Protei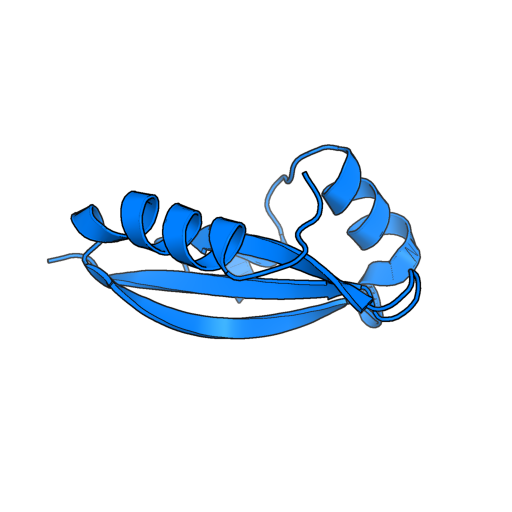n AF-A0A0F9FJ34-F1 (afdb_monomer)

Radius of gyration: 12.16 Å; Cα contacts (8 Å, |Δi|>4): 118; chains: 1; bounding box: 26×23×31 Å

Foldseek 3Di:
DQKKFWKWKFQPVPVRAIAIDIDSDPPVVVLPDDDDPVVVVSCVVRVVRIDMDTPDMGDPVCRVVVSVVVPVVDRHDD

Organism: NCBI:txid412755

Structure (mmCIF, N/CA/C/O backbone):
data_AF-A0A0F9FJ34-F1
#
_entry.id   AF-A0A0F9FJ34-F1
#
loop_
_atom_site.group_PDB
_atom_site.id
_atom_site.type_symbol
_atom_site.label_atom_id
_atom_site.label_alt_id
_atom_site.label_comp_id
_atom_site.label_asym_id
_atom_site.label_entity_id
_atom_site.label_seq_id
_atom_site.pdbx_PDB_ins_code
_atom_site.Cartn_x
_atom_site.Cartn_y
_atom_site.Cartn_z
_atom_site.occupancy
_atom_site.B_iso_or_equiv
_atom_site.auth_seq_id
_atom_site.auth_comp_id
_atom_site.auth_asym_id
_atom_site.auth_atom_id
_atom_site.pdbx_PDB_model_num
ATOM 1 N N . MET A 1 1 ? -15.131 5.371 16.586 1.00 77.19 1 MET A N 1
ATOM 2 C CA . MET A 1 1 ? -13.972 4.535 16.220 1.00 77.19 1 MET A CA 1
ATOM 3 C C . MET A 1 1 ? -13.656 4.804 14.763 1.00 77.19 1 MET A C 1
ATOM 5 O O . MET A 1 1 ? -14.574 4.725 13.951 1.00 77.19 1 MET A O 1
ATOM 9 N N . ARG A 1 2 ? -12.434 5.238 14.446 1.00 93.12 2 ARG A N 1
ATOM 10 C CA . ARG A 1 2 ? -12.020 5.505 13.065 1.00 93.12 2 ARG A CA 1
ATOM 11 C C . ARG A 1 2 ? -11.433 4.224 12.478 1.00 93.12 2 ARG A C 1
ATOM 13 O O . ARG A 1 2 ? -10.680 3.536 13.159 1.00 93.12 2 ARG A O 1
ATOM 20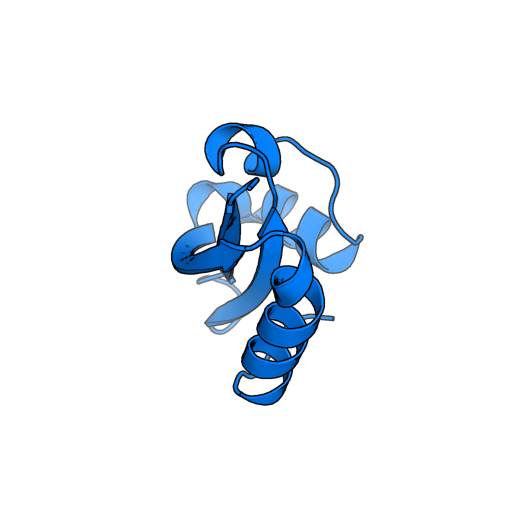 N N . ILE A 1 3 ? -11.816 3.911 11.247 1.00 95.81 3 ILE A N 1
ATOM 21 C CA . ILE A 1 3 ? -11.287 2.780 10.485 1.00 95.81 3 ILE A CA 1
ATOM 22 C C . ILE A 1 3 ? -10.295 3.331 9.463 1.00 95.81 3 ILE A C 1
ATOM 24 O O . ILE A 1 3 ? -10.563 4.362 8.836 1.00 95.81 3 ILE A O 1
ATOM 28 N N . GLY A 1 4 ? -9.160 2.661 9.311 1.00 96.88 4 GLY A N 1
ATOM 29 C CA . GLY A 1 4 ? -8.256 2.859 8.188 1.00 96.88 4 GLY A CA 1
ATOM 30 C C . GLY A 1 4 ? -8.098 1.588 7.372 1.00 96.88 4 GLY A C 1
ATOM 31 O O . GLY A 1 4 ? -8.694 0.553 7.664 1.00 96.88 4 GLY A O 1
ATOM 32 N N . ILE A 1 5 ? -7.299 1.695 6.324 1.00 96.81 5 ILE A N 1
ATOM 33 C CA . ILE A 1 5 ? -7.052 0.630 5.362 1.00 96.81 5 ILE A CA 1
ATOM 34 C C . ILE A 1 5 ? -5.564 0.309 5.315 1.00 96.81 5 ILE A C 1
ATOM 36 O O . ILE A 1 5 ? -4.729 1.216 5.387 1.00 96.81 5 ILE A O 1
ATOM 40 N N . ILE A 1 6 ? -5.254 -0.967 5.113 1.00 97.06 6 ILE A N 1
ATOM 41 C CA . ILE A 1 6 ? -3.951 -1.428 4.638 1.00 97.06 6 ILE A CA 1
ATOM 42 C C . ILE A 1 6 ? -4.087 -1.741 3.152 1.00 97.06 6 ILE A C 1
ATOM 44 O O . ILE A 1 6 ? -5.053 -2.378 2.719 1.00 97.06 6 ILE A O 1
ATOM 48 N N . TYR A 1 7 ? -3.125 -1.287 2.359 1.00 95.81 7 TYR A N 1
ATOM 49 C CA . TYR A 1 7 ? -3.065 -1.558 0.933 1.00 95.81 7 TYR A CA 1
ATOM 50 C C . TYR A 1 7 ? -1.685 -2.055 0.517 1.00 95.81 7 TYR A C 1
ATOM 52 O O . TYR A 1 7 ? -0.669 -1.741 1.138 1.00 95.81 7 TYR A O 1
ATOM 60 N N . ILE A 1 8 ? -1.665 -2.793 -0.588 1.00 94.69 8 ILE A N 1
ATOM 61 C CA . ILE A 1 8 ? -0.455 -3.194 -1.293 1.00 94.69 8 ILE A CA 1
ATOM 62 C C . ILE A 1 8 ? -0.461 -2.513 -2.657 1.00 94.69 8 ILE A C 1
ATOM 64 O O . ILE A 1 8 ? -1.449 -2.558 -3.392 1.00 94.69 8 ILE A O 1
ATOM 68 N N . ALA A 1 9 ? 0.651 -1.876 -2.998 1.00 94.06 9 ALA A N 1
ATOM 69 C CA . ALA A 1 9 ? 0.925 -1.355 -4.323 1.00 94.06 9 ALA A CA 1
ATOM 70 C C . ALA A 1 9 ? 2.027 -2.196 -4.977 1.00 94.06 9 ALA A C 1
ATOM 72 O O . ALA A 1 9 ? 3.130 -2.286 -4.453 1.00 94.06 9 ALA A O 1
ATOM 73 N N . THR A 1 10 ? 1.732 -2.831 -6.108 1.00 93.69 10 THR A N 1
ATOM 74 C CA . THR A 1 10 ? 2.666 -3.727 -6.805 1.00 93.69 10 THR A CA 1
ATOM 75 C C . THR A 1 10 ? 3.137 -3.088 -8.105 1.00 93.69 10 THR A C 1
ATOM 77 O O . THR A 1 10 ? 2.318 -2.831 -8.992 1.00 93.69 10 THR A O 1
ATOM 80 N N . ASP A 1 11 ? 4.447 -2.865 -8.231 1.00 91.19 11 ASP A N 1
ATOM 81 C CA . ASP A 1 11 ? 5.095 -2.481 -9.486 1.00 91.19 11 ASP A CA 1
ATOM 82 C C . ASP A 1 11 ? 5.309 -3.731 -10.350 1.00 91.19 11 ASP A C 1
ATOM 84 O O . ASP A 1 11 ? 6.221 -4.528 -10.133 1.00 91.19 11 ASP A O 1
ATOM 88 N N . THR A 1 12 ? 4.452 -3.898 -11.356 1.00 88.31 12 THR A N 1
ATOM 89 C CA . THR A 1 12 ? 4.494 -5.058 -12.261 1.00 88.31 12 THR A CA 1
ATOM 90 C C . THR A 1 12 ? 5.639 -5.015 -13.280 1.00 88.31 12 THR A C 1
ATOM 92 O O . THR A 1 12 ? 5.830 -5.981 -14.017 1.00 88.31 12 THR A O 1
ATOM 95 N N . VAL A 1 13 ? 6.410 -3.921 -13.336 1.00 87.19 13 VAL A N 1
ATOM 96 C CA . VAL A 1 13 ? 7.549 -3.752 -14.254 1.00 87.19 13 VAL A CA 1
ATOM 97 C C . VAL A 1 13 ? 8.862 -4.194 -13.612 1.00 87.19 13 VAL A C 1
ATOM 99 O O . VAL A 1 13 ? 9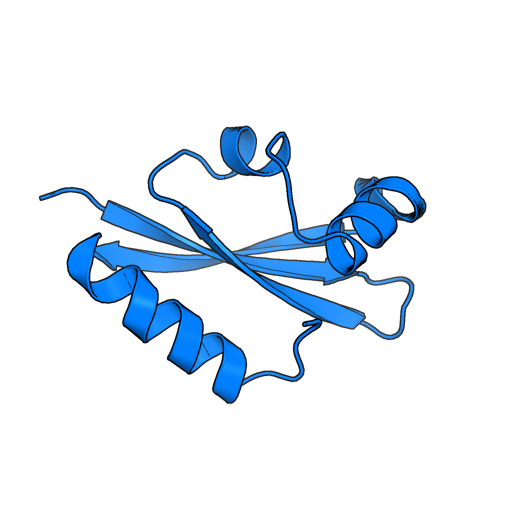.703 -4.777 -14.291 1.00 87.19 13 VAL A O 1
ATOM 102 N N . ARG A 1 14 ? 9.048 -3.935 -12.312 1.00 80.06 14 ARG A N 1
ATOM 103 C CA . ARG A 1 14 ? 10.263 -4.288 -11.556 1.00 80.06 14 ARG A CA 1
ATOM 104 C C . ARG A 1 14 ? 10.069 -5.595 -10.791 1.00 80.06 14 ARG A C 1
ATOM 106 O O . ARG A 1 14 ? 10.035 -5.582 -9.574 1.00 80.06 14 ARG A O 1
ATOM 113 N N . ASP A 1 15 ? 9.888 -6.718 -11.479 1.00 82.38 15 ASP A N 1
ATOM 114 C CA . ASP A 1 15 ? 9.793 -8.045 -10.839 1.00 82.38 15 ASP A CA 1
ATOM 115 C C . ASP A 1 15 ? 8.692 -8.177 -9.759 1.00 82.38 15 ASP A C 1
ATOM 117 O O . ASP A 1 15 ? 8.841 -8.913 -8.786 1.00 82.38 15 ASP A O 1
ATOM 121 N N . ASN A 1 16 ? 7.553 -7.493 -9.937 1.00 83.50 16 ASN A N 1
ATOM 122 C CA . ASN A 1 16 ? 6.427 -7.478 -8.986 1.00 83.50 16 ASN A CA 1
ATOM 123 C C . ASN A 1 16 ? 6.795 -6.968 -7.587 1.00 83.50 16 ASN A C 1
ATOM 125 O O . ASN A 1 16 ? 6.274 -7.452 -6.583 1.00 83.50 16 ASN A O 1
ATOM 129 N N . LEU A 1 17 ? 7.676 -5.976 -7.518 1.00 86.62 17 LEU A N 1
ATOM 130 C CA . LEU A 1 17 ? 8.092 -5.364 -6.268 1.00 86.62 17 LEU A CA 1
ATOM 131 C C . LEU A 1 17 ? 6.899 -4.705 -5.550 1.00 86.62 17 LEU A C 1
ATOM 133 O O . LEU A 1 17 ? 6.116 -3.974 -6.164 1.00 86.62 17 LEU A O 1
ATOM 137 N N . GLN A 1 18 ? 6.746 -4.972 -4.252 1.00 91.38 18 GLN A N 1
ATOM 138 C CA . GLN A 1 18 ? 5.549 -4.598 -3.493 1.00 91.38 18 GLN A CA 1
ATOM 139 C C . GLN A 1 18 ? 5.837 -3.505 -2.470 1.00 91.38 18 GLN A C 1
ATOM 141 O O . GLN A 1 18 ? 6.788 -3.592 -1.707 1.00 91.38 18 GLN A O 1
ATOM 146 N N . TYR A 1 19 ? 4.977 -2.503 -2.393 1.00 92.88 19 TYR A N 1
ATOM 147 C CA . TYR A 1 19 ? 4.952 -1.515 -1.324 1.00 92.88 19 TYR A CA 1
ATOM 148 C C . TYR A 1 19 ? 3.710 -1.746 -0.468 1.00 92.88 19 TYR A C 1
ATOM 150 O O . TYR A 1 19 ? 2.597 -1.801 -0.994 1.00 92.88 19 TYR A O 1
ATOM 158 N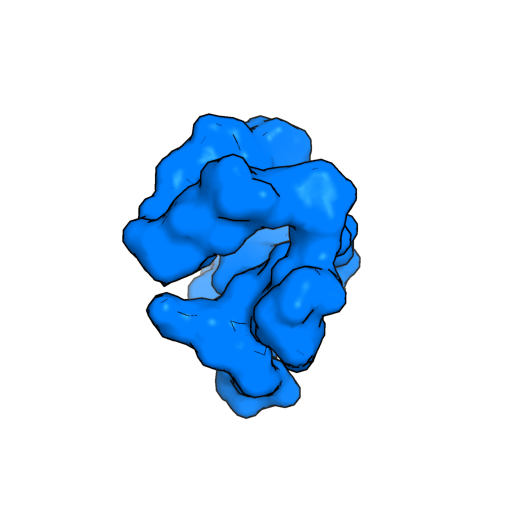 N . VAL A 1 20 ? 3.892 -1.867 0.842 1.00 93.69 20 VAL A N 1
ATOM 159 C CA . VAL A 1 20 ? 2.789 -1.916 1.807 1.00 93.69 20 VAL A CA 1
ATOM 160 C C . VAL A 1 20 ? 2.626 -0.521 2.388 1.00 93.69 20 VAL A C 1
ATOM 162 O O . VAL A 1 20 ? 3.612 0.135 2.718 1.00 93.69 20 VAL A O 1
ATOM 165 N N . GLY A 1 21 ? 1.38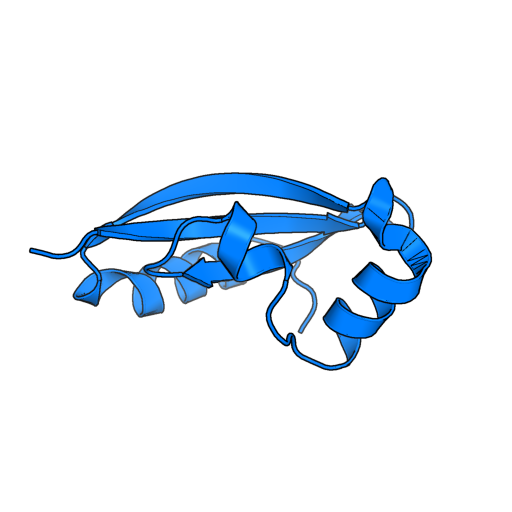3 -0.063 2.487 1.00 94.25 21 GLY A N 1
ATOM 166 C CA . GLY A 1 21 ? 1.076 1.210 3.109 1.00 94.25 21 GLY A CA 1
ATOM 167 C C . GLY A 1 21 ? -0.247 1.183 3.855 1.00 94.25 21 GLY A C 1
ATOM 168 O O . GLY A 1 21 ? -1.160 0.426 3.524 1.00 94.25 21 GLY A O 1
ATOM 169 N N . GLN A 1 22 ? -0.378 2.089 4.815 1.00 95.56 22 GLN A N 1
ATOM 170 C CA . GLN A 1 22 ? -1.629 2.349 5.522 1.00 95.56 22 GLN A CA 1
ATOM 171 C C . GLN A 1 22 ? -2.210 3.740 5.222 1.00 95.56 22 GLN A C 1
ATOM 173 O O . GLN A 1 22 ? -1.511 4.668 4.787 1.00 95.56 22 GLN 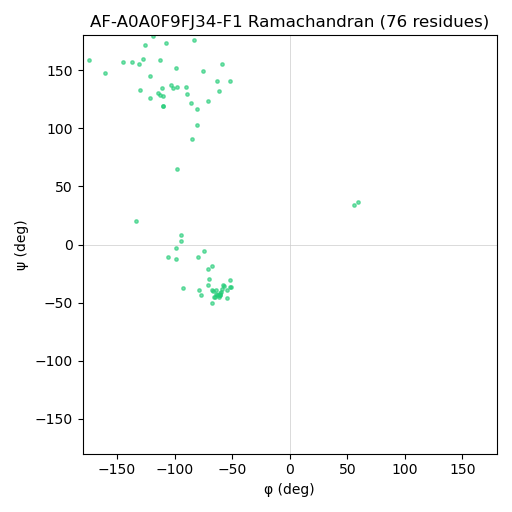A O 1
ATOM 178 N N . THR A 1 23 ? -3.516 3.913 5.442 1.00 96.00 23 THR A N 1
ATOM 179 C CA . THR A 1 23 ? -4.139 5.243 5.499 1.00 96.00 23 THR A CA 1
ATOM 180 C C . THR A 1 23 ? -5.497 5.241 6.202 1.00 96.00 23 THR A C 1
ATOM 182 O O . THR A 1 23 ? -6.287 4.317 6.077 1.00 96.00 23 THR A O 1
ATOM 185 N N . ILE A 1 24 ? -5.811 6.344 6.880 1.00 95.88 24 ILE A N 1
ATOM 186 C CA . ILE A 1 24 ? -7.140 6.659 7.440 1.00 95.88 24 ILE A CA 1
ATOM 187 C C . ILE A 1 24 ? -8.001 7.524 6.501 1.00 95.88 24 ILE A C 1
ATOM 189 O O . ILE A 1 24 ? -9.027 8.087 6.899 1.00 95.88 24 ILE A O 1
ATOM 193 N N . GLN A 1 25 ? -7.525 7.732 5.273 1.00 94.12 25 GLN A N 1
ATOM 194 C CA . GLN A 1 25 ? -8.212 8.450 4.205 1.00 94.12 25 GLN A CA 1
ATOM 195 C C . GLN A 1 25 ? -8.681 7.456 3.139 1.00 94.12 25 GLN A C 1
ATOM 197 O O . GLN A 1 25 ? -8.330 6.280 3.155 1.00 94.12 25 GLN A O 1
ATOM 202 N N . LYS A 1 26 ? -9.446 7.928 2.151 1.00 91.75 26 LYS A N 1
ATOM 203 C CA . LYS A 1 26 ? -9.747 7.106 0.973 1.00 91.75 26 LYS A CA 1
ATOM 204 C C . LYS A 1 26 ? -8.457 6.801 0.211 1.00 91.75 26 LYS A C 1
ATOM 206 O O . LYS A 1 26 ? -7.637 7.701 0.008 1.00 91.75 26 LYS A O 1
ATOM 211 N N . LEU A 1 27 ? -8.329 5.577 -0.305 1.00 92.00 27 LEU A N 1
ATOM 212 C CA . LEU A 1 27 ? -7.161 5.169 -1.093 1.00 92.00 27 LEU A CA 1
ATOM 213 C C . LEU A 1 27 ? -6.903 6.112 -2.280 1.00 92.00 27 LEU A C 1
ATOM 215 O O . LEU A 1 27 ? -5.762 6.470 -2.543 1.00 92.00 27 LEU A O 1
ATOM 219 N N . SER A 1 28 ? -7.958 6.580 -2.956 1.00 91.44 28 SER A N 1
ATOM 220 C CA . SER A 1 28 ? -7.856 7.552 -4.056 1.00 91.44 28 SER A CA 1
ATOM 221 C C . SER A 1 28 ? -7.170 8.858 -3.651 1.00 91.44 28 SER A C 1
ATOM 223 O O . SER A 1 28 ? -6.462 9.448 -4.457 1.00 91.44 28 SER A O 1
ATOM 225 N N . THR A 1 29 ? -7.371 9.309 -2.412 1.00 92.12 29 THR A N 1
ATOM 226 C CA . THR A 1 29 ? -6.707 10.501 -1.876 1.00 92.12 29 THR A CA 1
ATOM 227 C C . THR A 1 29 ? -5.266 10.179 -1.502 1.00 92.12 29 THR A C 1
ATOM 229 O O . THR A 1 29 ? -4.363 10.932 -1.858 1.00 92.12 29 THR A O 1
ATOM 232 N N . ARG A 1 30 ? -5.033 9.030 -0.848 1.00 92.81 30 ARG A N 1
ATOM 233 C CA . ARG A 1 30 ? -3.688 8.596 -0.445 1.00 92.81 30 ARG A CA 1
ATOM 234 C C . ARG A 1 30 ? -2.738 8.451 -1.634 1.00 92.81 30 ARG A C 1
ATOM 236 O O . ARG A 1 30 ? -1.588 8.855 -1.478 1.00 92.81 30 ARG A O 1
ATOM 243 N N . LYS A 1 31 ? -3.238 7.957 -2.780 1.00 90.56 31 LYS A N 1
ATOM 244 C CA . LYS A 1 31 ? -2.526 7.816 -4.072 1.00 90.56 31 LYS A CA 1
ATOM 245 C C . LYS A 1 31 ? -1.845 9.095 -4.558 1.00 90.56 31 LYS A C 1
ATOM 247 O O . LYS A 1 31 ? -0.822 9.019 -5.222 1.00 90.56 31 LYS A O 1
ATOM 252 N N . ASN A 1 32 ? -2.404 10.254 -4.219 1.00 87.75 32 ASN A N 1
ATOM 253 C CA . ASN A 1 32 ? -1.873 11.558 -4.624 1.00 87.75 32 ASN A CA 1
ATOM 254 C C . ASN A 1 32 ? -0.947 12.179 -3.563 1.00 87.75 32 ASN A C 1
ATOM 256 O O . ASN A 1 32 ? -0.534 13.327 -3.703 1.00 87.75 32 ASN A O 1
ATOM 260 N N . GLY A 1 33 ? -0.685 11.466 -2.465 1.00 87.62 33 GLY A N 1
ATOM 261 C CA . GLY A 1 33 ? 0.201 11.919 -1.400 1.00 87.62 33 GLY A CA 1
ATOM 262 C C . GLY A 1 33 ? 1.673 11.654 -1.705 1.00 87.62 33 GLY A C 1
ATOM 263 O O . GLY A 1 33 ? 2.020 11.017 -2.693 1.00 87.62 33 GLY A O 1
ATOM 264 N N . GLY A 1 34 ? 2.542 12.114 -0.805 1.00 86.75 34 GLY A N 1
ATOM 265 C CA . GLY A 1 34 ? 3.961 11.777 -0.849 1.00 86.75 34 GLY A CA 1
ATOM 266 C C . GLY A 1 34 ? 4.231 10.349 -0.373 1.00 86.75 34 GLY A C 1
ATOM 267 O O . GLY A 1 34 ? 3.532 9.816 0.505 1.00 86.75 34 GLY A O 1
ATOM 268 N N . TYR A 1 35 ? 5.272 9.755 -0.942 1.00 90.75 35 TYR A N 1
ATOM 269 C CA . TYR A 1 35 ? 5.807 8.448 -0.575 1.00 90.75 35 TYR A CA 1
ATOM 270 C C . TYR A 1 35 ? 7.298 8.551 -0.268 1.00 90.75 35 TYR A C 1
ATOM 272 O O . TYR A 1 35 ? 7.918 9.594 -0.489 1.00 90.75 35 TYR A O 1
ATOM 280 N N . ASN A 1 36 ? 7.887 7.467 0.242 1.00 89.50 36 ASN A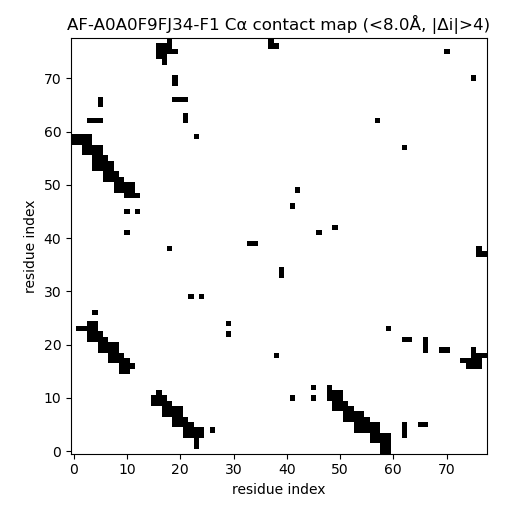 N 1
ATOM 281 C CA . ASN A 1 36 ? 9.341 7.398 0.322 1.00 89.50 36 ASN A CA 1
ATOM 282 C C . ASN A 1 36 ? 9.953 7.543 -1.093 1.00 89.50 36 ASN A C 1
ATOM 284 O O . ASN A 1 36 ? 9.278 7.240 -2.084 1.00 89.50 36 ASN A O 1
ATOM 288 N N . PRO A 1 37 ? 11.210 8.005 -1.221 1.00 90.88 37 PRO A N 1
ATOM 289 C CA . PRO A 1 37 ? 11.801 8.288 -2.529 1.00 90.88 37 PRO A CA 1
ATOM 290 C C . PRO A 1 37 ? 11.804 7.095 -3.496 1.00 90.88 37 PRO A C 1
ATOM 292 O O . PRO A 1 37 ? 11.596 7.286 -4.692 1.00 90.88 37 PRO A O 1
ATOM 295 N N . TYR A 1 38 ? 11.997 5.867 -3.005 1.00 88.25 38 TYR A N 1
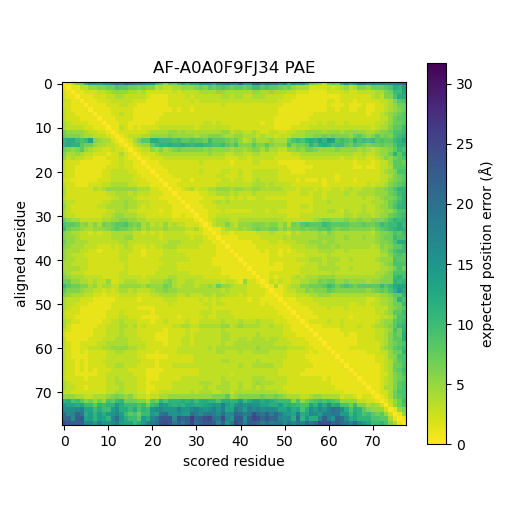ATOM 296 C CA . TYR A 1 38 ? 12.049 4.671 -3.850 1.00 88.25 38 TYR A CA 1
ATOM 297 C C . TYR A 1 38 ? 10.695 4.363 -4.485 1.00 88.25 38 TYR A C 1
ATOM 299 O O . TYR A 1 38 ? 10.601 4.212 -5.706 1.00 88.25 38 TYR A O 1
ATOM 307 N N . PHE A 1 39 ? 9.636 4.328 -3.676 1.00 90.62 39 PHE A N 1
ATOM 308 C CA . PHE A 1 39 ? 8.290 4.080 -4.176 1.00 90.62 39 PHE A CA 1
ATOM 309 C C . PHE A 1 39 ? 7.752 5.272 -4.978 1.00 90.62 39 PHE A C 1
ATOM 311 O O . PHE A 1 39 ? 7.104 5.076 -6.004 1.00 90.62 39 PHE A O 1
ATOM 318 N N . GLN A 1 40 ? 8.100 6.508 -4.601 1.00 93.00 40 GLN A N 1
ATOM 319 C CA . GLN A 1 40 ? 7.758 7.692 -5.391 1.00 93.00 40 GLN A CA 1
ATOM 320 C C . GLN A 1 40 ? 8.367 7.633 -6.798 1.00 93.00 40 GLN A C 1
ATOM 322 O O . GLN A 1 40 ? 7.684 7.953 -7.769 1.00 93.00 40 GLN A O 1
ATOM 327 N N . ASN A 1 41 ? 9.619 7.185 -6.928 1.00 92.12 41 ASN A N 1
ATOM 328 C CA . ASN A 1 41 ? 10.245 6.991 -8.234 1.00 92.12 41 ASN A CA 1
ATOM 329 C C . ASN A 1 41 ? 9.524 5.911 -9.050 1.00 92.12 41 ASN A C 1
ATOM 331 O O . ASN A 1 41 ? 9.252 6.130 -10.223 1.00 92.12 41 ASN A O 1
ATOM 335 N N . ALA A 1 42 ? 9.136 4.790 -8.432 1.00 91.62 42 ALA A N 1
ATOM 336 C CA . ALA A 1 42 ? 8.341 3.767 -9.116 1.00 91.62 42 ALA A CA 1
ATOM 337 C C . ALA A 1 42 ? 6.991 4.318 -9.618 1.00 91.62 42 ALA A C 1
ATOM 339 O O . ALA A 1 42 ? 6.594 4.031 -10.745 1.00 91.62 42 ALA A O 1
ATOM 340 N N . ILE A 1 43 ? 6.305 5.155 -8.828 1.00 92.06 43 ILE A N 1
ATOM 341 C CA . ILE A 1 43 ? 5.067 5.832 -9.257 1.00 92.06 43 ILE A CA 1
ATOM 342 C C . ILE A 1 43 ? 5.326 6.771 -10.435 1.00 92.06 43 ILE A C 1
ATOM 344 O O . ILE A 1 43 ? 4.540 6.790 -11.381 1.00 92.06 43 ILE A O 1
ATOM 348 N N . ASN A 1 44 ? 6.411 7.541 -10.394 1.00 92.31 44 ASN A N 1
ATOM 349 C CA . ASN A 1 44 ? 6.746 8.477 -11.464 1.00 92.31 44 ASN A CA 1
ATOM 350 C C . ASN A 1 44 ? 7.100 7.748 -12.771 1.00 92.31 44 ASN A C 1
ATOM 352 O O . ASN A 1 44 ? 6.688 8.186 -13.843 1.00 92.31 44 ASN A O 1
ATOM 356 N N . ASP A 1 45 ? 7.827 6.633 -12.675 1.00 93.31 45 ASP A N 1
ATOM 357 C CA . ASP A 1 45 ? 8.288 5.865 -13.831 1.00 93.31 45 ASP A CA 1
ATOM 358 C C . ASP A 1 45 ? 7.168 4.987 -14.422 1.00 93.31 45 ASP A C 1
ATOM 360 O O . ASP A 1 45 ? 7.067 4.836 -15.641 1.00 93.31 45 ASP A O 1
ATOM 364 N N . HIS A 1 46 ? 6.336 4.379 -13.565 1.00 92.81 46 HIS A N 1
ATOM 365 C CA . HIS A 1 46 ? 5.446 3.264 -13.919 1.00 92.81 46 HIS A CA 1
ATOM 366 C C . HIS A 1 46 ? 4.005 3.424 -13.405 1.00 92.81 46 HIS A C 1
ATOM 368 O O . HIS A 1 46 ? 3.302 2.426 -13.258 1.00 92.81 46 HIS A O 1
ATOM 374 N N . GLY A 1 47 ? 3.548 4.635 -13.079 1.00 87.12 47 GLY A N 1
ATOM 375 C CA . GLY A 1 47 ? 2.314 4.857 -12.310 1.00 87.12 47 GLY A CA 1
ATOM 376 C C . GLY A 1 47 ? 1.052 4.143 -12.819 1.00 87.12 47 GLY A C 1
ATOM 377 O O . GLY A 1 47 ? 0.266 3.654 -12.007 1.00 87.12 47 GLY A O 1
ATOM 378 N N . ASP A 1 48 ? 0.870 4.012 -14.136 1.00 89.62 48 ASP A N 1
ATOM 379 C CA . ASP A 1 48 ? -0.245 3.281 -14.763 1.00 89.62 48 ASP A CA 1
ATOM 380 C C . ASP A 1 48 ? -0.148 1.751 -14.607 1.00 89.62 48 ASP A C 1
ATOM 382 O O . ASP A 1 48 ? -1.152 1.041 -14.681 1.00 89.62 48 ASP A O 1
ATOM 386 N N . LYS A 1 49 ? 1.058 1.244 -14.347 1.00 92.38 49 LYS A N 1
ATOM 387 C CA . LYS A 1 49 ? 1.388 -0.177 -14.173 1.00 92.38 49 LYS A CA 1
ATOM 388 C C . LYS A 1 49 ? 1.486 -0.596 -12.706 1.00 92.38 49 LYS A C 1
ATOM 390 O O . LYS A 1 49 ? 1.677 -1.785 -12.430 1.00 92.38 49 LYS A O 1
ATOM 395 N N . ILE A 1 50 ? 1.324 0.345 -11.773 1.00 92.94 50 ILE A N 1
ATOM 396 C CA . ILE A 1 50 ? 1.214 0.042 -10.346 1.00 92.94 50 ILE A CA 1
ATOM 397 C C . ILE A 1 50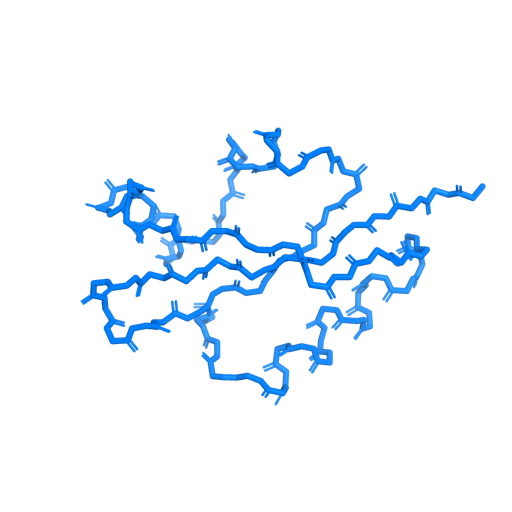 ? -0.212 -0.404 -10.038 1.00 92.94 50 ILE A C 1
ATOM 399 O O . ILE A 1 50 ? -1.173 0.364 -10.141 1.00 92.94 50 ILE A O 1
ATOM 403 N N . LYS A 1 51 ? -0.348 -1.656 -9.603 1.00 94.31 51 LYS A N 1
ATOM 404 C CA . LYS A 1 51 ? -1.626 -2.211 -9.148 1.00 94.31 51 LYS A CA 1
ATOM 405 C C . LYS A 1 51 ? -1.798 -1.949 -7.663 1.00 94.31 51 LYS A C 1
ATOM 407 O O . LYS A 1 51 ? -0.905 -2.261 -6.888 1.00 94.31 51 LYS A O 1
ATOM 412 N N . TRP A 1 52 ? -2.945 -1.400 -7.280 1.00 94.88 52 TRP A N 1
ATOM 413 C CA . TRP A 1 52 ? -3.266 -1.081 -5.891 1.00 94.88 52 TRP A CA 1
ATOM 414 C C . TRP A 1 52 ? -4.395 -1.979 -5.409 1.00 94.88 52 TRP A C 1
ATOM 416 O O . TRP A 1 52 ? -5.450 -2.018 -6.043 1.00 94.88 52 TRP A O 1
ATOM 426 N N . GLU A 1 53 ? -4.194 -2.628 -4.274 1.00 94.94 53 GLU A N 1
ATOM 427 C CA . GLU A 1 53 ? -5.148 -3.544 -3.659 1.00 94.94 53 GLU A CA 1
ATOM 428 C C . GLU A 1 53 ? -5.328 -3.184 -2.186 1.00 94.94 53 GLU A C 1
ATOM 430 O O . GLU A 1 53 ? -4.346 -2.956 -1.487 1.00 94.94 53 GLU A O 1
ATOM 435 N N . ILE A 1 54 ? -6.574 -3.116 -1.713 1.00 95.38 54 ILE A N 1
ATOM 436 C CA . ILE A 1 54 ? -6.872 -3.008 -0.280 1.00 95.38 54 ILE A CA 1
ATOM 437 C C . ILE A 1 54 ? -6.897 -4.426 0.274 1.00 95.38 54 ILE A C 1
ATOM 439 O O . ILE A 1 54 ? -7.686 -5.244 -0.191 1.00 95.38 54 ILE A O 1
ATOM 443 N N . VAL A 1 55 ? -6.048 -4.701 1.259 1.00 95.00 55 VAL A N 1
ATOM 444 C CA . VAL A 1 55 ? -5.893 -6.044 1.840 1.00 95.00 55 VAL A CA 1
ATOM 445 C C . VAL A 1 55 ? -6.520 -6.177 3.222 1.00 95.00 55 VAL A C 1
ATOM 447 O O . VAL A 1 55 ? -6.673 -7.291 3.718 1.00 95.00 55 VAL A O 1
ATOM 450 N N . GLY A 1 56 ? -6.924 -5.062 3.828 1.00 94.00 56 GLY A N 1
ATOM 451 C CA . GLY A 1 56 ? -7.696 -5.078 5.060 1.00 94.00 56 GLY A CA 1
ATOM 452 C C . GLY A 1 56 ? -8.159 -3.695 5.490 1.00 94.00 56 GLY A C 1
ATOM 453 O O . GLY A 1 56 ? -7.596 -2.673 5.090 1.00 94.00 56 GLY A O 1
ATOM 454 N N . GLU A 1 57 ? -9.193 -3.689 6.323 1.00 96.44 57 GLU A N 1
ATOM 455 C CA . GLU A 1 57 ? -9.712 -2.511 7.007 1.00 96.44 57 GLU A CA 1
ATOM 456 C C . GLU A 1 57 ? -9.652 -2.781 8.510 1.00 96.44 57 GLU A C 1
ATOM 458 O O . GLU A 1 57 ? -10.163 -3.801 8.974 1.00 96.44 57 GLU A O 1
ATOM 463 N N . PHE A 1 58 ? -9.017 -1.889 9.264 1.00 96.38 58 PHE A N 1
ATOM 464 C CA . PHE A 1 58 ? -8.746 -2.091 10.688 1.00 96.38 58 PHE A CA 1
ATOM 465 C C . PHE A 1 58 ? -9.024 -0.813 11.487 1.00 96.38 58 PHE A C 1
ATOM 467 O O . PHE A 1 58 ? -9.000 0.289 10.921 1.00 96.38 58 PHE A O 1
ATOM 474 N N . PRO A 1 59 ? -9.284 -0.923 12.802 1.00 97.25 59 PRO A N 1
ATOM 475 C CA . PRO A 1 59 ? -9.253 0.226 13.701 1.00 97.25 59 PRO A CA 1
ATOM 476 C C . PRO A 1 59 ? -7.936 1.000 13.561 1.00 97.25 59 PRO A C 1
ATOM 478 O O . PRO A 1 59 ? -6.877 0.397 13.425 1.00 97.25 59 PRO A O 1
ATOM 481 N N . GLU A 1 60 ? -7.995 2.335 13.609 1.00 96.75 60 GLU A N 1
ATOM 482 C CA . GLU A 1 60 ? -6.814 3.207 13.458 1.00 96.75 60 GLU A CA 1
ATOM 483 C C . GLU A 1 60 ? -5.657 2.826 14.397 1.00 96.75 60 GLU A C 1
ATOM 485 O O . GLU A 1 60 ? -4.503 2.851 13.989 1.00 96.75 60 GLU A O 1
ATOM 490 N N . GLU A 1 61 ? -5.975 2.403 15.620 1.00 96.19 61 GLU A N 1
ATOM 491 C CA . GLU A 1 61 ? -5.014 1.960 16.639 1.00 96.19 61 GLU A CA 1
ATOM 492 C C . GLU A 1 61 ? -4.273 0.654 16.305 1.00 96.19 61 GLU A C 1
ATOM 494 O O . GLU A 1 61 ? -3.220 0.385 16.879 1.00 96.19 61 GLU A O 1
ATOM 499 N N . GLU A 1 62 ? -4.789 -0.148 15.371 1.00 96.31 62 GLU A N 1
ATOM 500 C CA . GLU A 1 62 ? -4.180 -1.414 14.949 1.00 96.31 62 GLU A CA 1
ATOM 501 C C . GLU A 1 62 ? -3.363 -1.280 13.658 1.00 96.31 62 GLU A C 1
ATOM 503 O O . GLU A 1 62 ? -2.615 -2.197 13.312 1.00 96.31 62 GLU A O 1
ATOM 508 N N . LEU A 1 63 ? -3.487 -0.164 12.929 1.00 95.88 63 LEU A N 1
ATOM 509 C CA . LEU A 1 63 ? -2.932 -0.062 11.579 1.00 95.88 63 LEU A CA 1
ATOM 510 C C . LEU A 1 63 ? -1.403 -0.168 11.549 1.00 95.88 63 LEU A C 1
ATOM 512 O O . LEU A 1 63 ? -0.881 -0.858 10.678 1.00 95.88 63 LEU A O 1
ATOM 516 N N . ASP A 1 64 ? -0.698 0.428 12.513 1.00 94.75 64 ASP A N 1
ATOM 517 C CA . ASP A 1 64 ? 0.767 0.331 12.607 1.00 94.75 64 ASP A CA 1
ATOM 518 C C . ASP A 1 64 ? 1.224 -1.127 12.782 1.00 94.75 64 ASP A C 1
ATOM 520 O O . ASP A 1 64 ? 2.162 -1.592 12.127 1.00 94.75 64 ASP A O 1
ATOM 524 N N . LEU A 1 65 ? 0.533 -1.878 13.649 1.00 94.94 65 LEU A N 1
ATOM 525 C CA . LEU A 1 65 ? 0.824 -3.291 13.884 1.00 94.94 65 LEU A CA 1
ATOM 526 C C . LEU A 1 65 ? 0.529 -4.120 12.632 1.00 94.94 65 LEU A C 1
ATOM 528 O O . LEU A 1 65 ? 1.338 -4.966 12.249 1.00 94.94 65 LEU A O 1
ATOM 532 N N . MET A 1 66 ? -0.616 -3.881 11.989 1.00 94.75 66 MET A N 1
ATOM 533 C CA . MET A 1 66 ? -1.000 -4.610 10.784 1.00 94.75 66 MET A CA 1
ATOM 534 C C . MET A 1 66 ? -0.041 -4.321 9.628 1.00 94.75 66 MET A C 1
ATOM 536 O O . MET A 1 66 ? 0.416 -5.264 8.987 1.00 94.75 66 MET A O 1
ATOM 540 N N . GLU A 1 67 ? 0.331 -3.059 9.396 1.00 93.88 67 GLU A N 1
ATOM 541 C CA . GLU A 1 67 ? 1.322 -2.674 8.384 1.00 93.88 67 GLU A CA 1
ATOM 542 C C . GLU A 1 67 ? 2.638 -3.441 8.582 1.00 93.88 67 GLU A C 1
ATOM 544 O O . GLU A 1 67 ? 3.134 -4.052 7.634 1.00 93.88 67 GLU A O 1
ATOM 549 N N . CYS A 1 68 ? 3.143 -3.526 9.819 1.00 91.94 68 CYS A N 1
ATOM 550 C CA . CYS A 1 68 ? 4.336 -4.316 10.140 1.00 91.94 68 CYS A CA 1
ATOM 551 C C . CYS A 1 68 ? 4.157 -5.812 9.831 1.00 91.94 68 CYS A C 1
ATOM 553 O O . CYS A 1 68 ? 5.047 -6.430 9.246 1.00 91.94 68 CYS A O 1
ATOM 555 N N . CYS A 1 69 ? 3.010 -6.400 10.185 1.00 91.94 69 CYS A N 1
ATOM 556 C CA . CYS A 1 69 ? 2.710 -7.805 9.900 1.00 91.94 69 CYS A CA 1
ATOM 557 C C . CYS A 1 69 ? 2.696 -8.102 8.393 1.00 91.94 69 CYS A C 1
ATOM 559 O O . CYS A 1 69 ? 3.267 -9.105 7.962 1.00 91.94 69 CYS A O 1
ATOM 561 N N . TYR A 1 70 ? 2.084 -7.231 7.584 1.00 90.88 70 TYR A N 1
ATOM 562 C CA . TYR A 1 70 ? 2.086 -7.377 6.125 1.00 90.88 70 TYR A CA 1
ATOM 563 C C . TYR A 1 70 ? 3.486 -7.181 5.537 1.00 90.88 70 TYR A C 1
ATOM 565 O O . TYR A 1 70 ? 3.870 -7.940 4.652 1.00 90.88 70 TYR A O 1
ATOM 573 N N . ILE A 1 71 ? 4.271 -6.226 6.050 1.00 90.00 71 ILE A N 1
ATOM 574 C CA . ILE A 1 71 ? 5.665 -6.025 5.630 1.00 90.00 71 ILE A CA 1
ATOM 575 C C . ILE A 1 71 ? 6.516 -7.264 5.930 1.00 90.00 71 ILE A C 1
ATOM 577 O O . ILE A 1 71 ? 7.259 -7.715 5.067 1.00 90.00 71 ILE A O 1
ATOM 581 N N . TRP A 1 72 ? 6.395 -7.859 7.118 1.00 85.56 72 TRP A N 1
ATOM 582 C CA . TRP A 1 72 ? 7.147 -9.071 7.471 1.00 85.56 72 TRP A CA 1
ATOM 583 C C . TRP A 1 72 ? 6.693 -10.317 6.710 1.00 85.56 72 TRP A C 1
ATOM 585 O O . TRP A 1 72 ? 7.497 -11.219 6.477 1.00 85.56 72 TRP A O 1
ATOM 595 N N . GLY A 1 73 ? 5.415 -10.381 6.332 1.00 78.69 73 GLY A N 1
ATOM 596 C CA . GLY A 1 73 ? 4.855 -11.485 5.556 1.00 78.69 73 GLY A CA 1
ATOM 597 C C . GLY A 1 73 ? 5.147 -11.423 4.053 1.00 78.69 73 GLY A C 1
ATOM 598 O O . GLY A 1 73 ? 4.873 -12.399 3.355 1.00 78.69 73 GLY A O 1
ATOM 599 N N . LEU A 1 74 ? 5.680 -10.306 3.544 1.00 71.75 74 LEU A N 1
ATOM 600 C CA . LEU A 1 74 ? 5.863 -10.047 2.113 1.00 71.75 74 LEU A CA 1
ATOM 601 C C . LEU A 1 74 ? 7.305 -9.642 1.777 1.00 71.75 74 LEU A C 1
ATOM 603 O O . LEU A 1 74 ? 8.073 -9.188 2.617 1.00 71.75 74 LEU A O 1
ATOM 607 N N . SER A 1 75 ? 7.682 -9.786 0.505 1.00 63.22 75 SER A N 1
ATOM 608 C CA . SER A 1 75 ? 8.935 -9.219 -0.016 1.00 63.22 75 SER A CA 1
ATOM 609 C C . SER A 1 75 ? 8.696 -7.762 -0.429 1.00 63.22 75 SER A C 1
ATOM 611 O O . SER A 1 75 ? 8.278 -7.502 -1.556 1.00 63.22 75 SER A O 1
ATOM 613 N N . THR A 1 76 ? 8.904 -6.810 0.488 1.00 60.59 76 THR A N 1
ATOM 614 C CA . THR A 1 76 ? 8.549 -5.393 0.276 1.00 60.59 76 THR A CA 1
ATOM 615 C C . THR A 1 76 ? 9.716 -4.491 -0.145 1.00 60.59 76 THR A C 1
ATOM 617 O O . THR A 1 76 ? 10.864 -4.702 0.242 1.00 60.59 76 THR A O 1
ATOM 620 N N . ILE A 1 77 ? 9.399 -3.428 -0.889 1.00 59.41 77 ILE A N 1
ATOM 621 C CA . ILE A 1 77 ? 10.243 -2.249 -1.130 1.00 59.41 77 ILE A CA 1
ATOM 622 C C . ILE A 1 77 ? 10.312 -1.445 0.156 1.00 59.41 77 ILE A C 1
ATOM 624 O O . ILE A 1 77 ? 9.272 -1.017 0.659 1.00 59.41 77 ILE A O 1
ATOM 628 N N . TYR A 1 78 ? 11.525 -1.203 0.640 1.00 54.06 78 TYR A N 1
ATOM 629 C CA . TYR A 1 78 ? 11.790 -0.228 1.695 1.00 54.06 78 TYR A CA 1
ATOM 630 C C . TYR A 1 78 ? 12.031 1.162 1.100 1.00 54.06 78 TYR A C 1
ATOM 632 O O . TYR A 1 78 ? 12.797 1.259 0.115 1.00 54.06 78 TYR A O 1
#

Solvent-accessible surface area (backbone atoms only — not comparable to full-atom values): 4620 Å² total; per-residue (Å²): 137,60,61,22,37,36,33,42,38,30,33,65,82,64,85,55,42,24,37,74,48,74,40,76,61,58,66,80,60,58,72,75,50,90,62,59,72,63,62,41,48,50,44,73,77,38,50,94,54,45,47,76,44,79,79,46,74,41,50,56,91,46,43,70,60,50,51,52,53,53,46,75,75,44,80,56,63,121

Secondary structure (DSSP, 8-state):
--EEEEEEEEETTTTTEEEEEEESS-HHHHTTS---HHHHHHHHHHGGGEEEEEEEEEEGGGHHHHHHHHHHHS-B--

Mean predicted aligned error: 4.1 Å

InterPro domains:
  IPR035901 GIY-YIG endonuclease superfamily [G3DSA:3.40.1440.10] (3-78)

Nearest PDB structures (foldseek):
  1yd6-assembly1_D  TM=6.399E-01  e=1.742E+00  [Bacillus] caldotenax
  1yd6-assembly1_B  TM=5.784E-01  e=1.115E+00  [Bacillus] caldotenax
  4xm5-assembly1_A-2  TM=5.724E-01  e=2.396E+00  Nakaseomyces glabratus
  9e6q-assembly1_AR  TM=2.314E-01  e=1.115E+00  Pyrobaculum calidifontis JCM 11548

pLDDT: mean 90.0, std 8.58, range [54.06, 97.25]

Sequence (78 aa):
MRIGIIYIATDTVRDNLQYVGQTIQKLSTRKNGGYNPYFQNAINDHGDKIKWEIVGEFPEEELDLMECCYIWGLSTIY